Protein AF-A0A431TN34-F1 (afdb_monomer)

Organism: NCBI:txid1679495

Secondary structure (DSSP, 8-state):
-HHHHHHHHHHHHIIIIIHHHHHHHHHHHHTTSTTSTT---TTHHHHHHHHHHHHHHHHHHHHHHHHHHHHHHHHHTTS-HHHHHHHHHHHHHHHHHHHHTTSTT-SSHHHHHHHTGGGHHHHHHHHHHHHHHHHHHHHHHHHHHHH-

Foldseek 3Di:
DVLVVLLVVLVVLCVVQVVVLVVQLVVLLVLCDPPPVNHDPPCNPVSVVLNVLLVLLNQLLVQLSVLCNVPNLVSSVVRDPSSVVSVVSLVVLLVVLVVPPVDPVPPRSNSNSVSSVSSVVSVVSSVVSNVVVVVVVVVVVVVVVVVD

Mean predicted aligned error: 7.37 Å

Structure (mmCIF, N/CA/C/O backbone):
data_AF-A0A431TN34-F1
#
_entry.id   AF-A0A431TN34-F1
#
loop_
_atom_site.group_PDB
_atom_site.id
_atom_site.type_symbol
_atom_site.label_atom_id
_atom_site.label_alt_id
_atom_site.label_comp_id
_atom_site.label_asym_id
_atom_site.label_entity_id
_atom_site.label_seq_id
_atom_site.pdbx_PDB_ins_code
_atom_site.Cartn_x
_atom_site.Cartn_y
_atom_site.Cartn_z
_atom_site.occupancy
_atom_site.B_iso_or_equiv
_atom_site.auth_seq_id
_atom_site.auth_comp_id
_atom_site.auth_asym_id
_atom_site.auth_atom_id
_atom_site.pdbx_PDB_model_num
ATOM 1 N N . MET A 1 1 ? -19.681 -7.150 12.879 1.00 61.72 1 MET A N 1
ATOM 2 C CA . MET A 1 1 ? -19.861 -7.437 11.438 1.00 61.72 1 MET A CA 1
ATOM 3 C C . MET A 1 1 ? -19.050 -6.495 10.549 1.00 61.72 1 MET A C 1
ATOM 5 O O . MET A 1 1 ? -18.215 -6.995 9.811 1.00 61.72 1 MET A O 1
ATOM 9 N N . LEU A 1 2 ? -19.186 -5.167 10.693 1.00 73.62 2 LEU A N 1
ATOM 10 C CA . LEU A 1 2 ? -18.501 -4.161 9.855 1.00 73.62 2 LEU A CA 1
ATOM 11 C C . LEU A 1 2 ? -16.972 -4.344 9.736 1.00 73.62 2 LEU A C 1
ATOM 13 O O . LEU A 1 2 ? -16.429 -4.330 8.641 1.00 73.62 2 LEU A O 1
ATOM 17 N N . LYS A 1 3 ? -16.279 -4.607 10.857 1.00 74.75 3 LYS A N 1
ATOM 18 C CA . LYS A 1 3 ? -14.818 -4.822 10.862 1.00 74.75 3 LYS A CA 1
ATOM 19 C C . LYS A 1 3 ? -14.380 -6.007 9.993 1.00 74.75 3 LYS A C 1
ATOM 21 O O . LYS A 1 3 ? -13.403 -5.889 9.271 1.00 74.75 3 LYS A O 1
ATOM 26 N N . LYS A 1 4 ? -15.114 -7.128 10.044 1.00 82.12 4 LYS A N 1
ATOM 27 C CA . LYS A 1 4 ? -14.805 -8.321 9.237 1.00 82.12 4 LYS A CA 1
ATOM 28 C C . LYS A 1 4 ? -15.040 -8.057 7.749 1.00 82.12 4 LYS A C 1
ATOM 30 O O . LYS A 1 4 ? -14.223 -8.468 6.939 1.00 82.12 4 LYS A O 1
ATOM 35 N N . LEU A 1 5 ? -16.116 -7.345 7.407 1.00 86.75 5 LEU A N 1
ATOM 36 C CA . LEU A 1 5 ? -16.423 -6.982 6.022 1.00 86.75 5 LEU A CA 1
ATOM 37 C C . LEU A 1 5 ? -15.335 -6.083 5.416 1.00 86.75 5 LEU A C 1
ATOM 39 O O . LEU A 1 5 ? -14.855 -6.387 4.331 1.00 86.75 5 LEU A O 1
ATOM 43 N N . ASN A 1 6 ? -14.889 -5.047 6.136 1.00 87.31 6 ASN A N 1
ATOM 44 C CA . ASN A 1 6 ? -13.821 -4.159 5.659 1.00 87.31 6 ASN A CA 1
ATOM 45 C C . ASN A 1 6 ? -12.516 -4.925 5.418 1.00 87.31 6 ASN A C 1
ATOM 47 O O . ASN A 1 6 ? -11.862 -4.723 4.40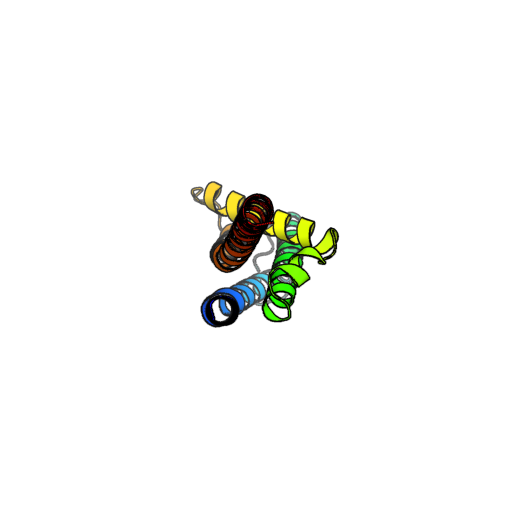4 1.00 87.31 6 ASN A O 1
ATOM 51 N N . THR A 1 7 ? -12.156 -5.854 6.309 1.00 87.94 7 THR A N 1
ATOM 52 C CA . THR A 1 7 ? -10.974 -6.701 6.104 1.00 87.94 7 THR A CA 1
ATOM 53 C C . THR A 1 7 ? -11.121 -7.613 4.885 1.00 87.94 7 THR A C 1
ATOM 55 O O . THR A 1 7 ? -10.167 -7.748 4.130 1.00 87.94 7 THR A O 1
ATOM 58 N N . ILE A 1 8 ? -12.294 -8.213 4.656 1.00 89.88 8 ILE A N 1
ATOM 59 C CA . ILE A 1 8 ? -12.534 -9.072 3.482 1.00 89.88 8 ILE A CA 1
ATOM 60 C C . ILE A 1 8 ? -12.440 -8.264 2.183 1.00 89.88 8 ILE A C 1
ATOM 62 O O . ILE A 1 8 ? -11.747 -8.683 1.261 1.00 89.88 8 ILE A O 1
ATOM 66 N N . LEU A 1 9 ? -13.096 -7.102 2.124 1.00 91.44 9 LEU A N 1
ATOM 67 C CA . LEU A 1 9 ? -13.041 -6.205 0.967 1.00 91.44 9 LEU A CA 1
ATOM 68 C C . LEU A 1 9 ? -11.607 -5.746 0.695 1.00 91.44 9 LEU A C 1
ATOM 70 O O . LEU A 1 9 ? -11.144 -5.808 -0.437 1.00 91.44 9 LEU A O 1
ATOM 74 N N . PHE A 1 10 ? -10.877 -5.382 1.745 1.00 92.00 10 PHE A N 1
ATOM 75 C CA . PHE A 1 10 ? -9.475 -5.010 1.635 1.00 92.00 10 PHE A CA 1
ATOM 76 C C . PHE A 1 10 ? -8.593 -6.160 1.124 1.00 92.00 10 PHE A C 1
ATOM 78 O O . PHE A 1 10 ? -7.737 -5.956 0.269 1.00 92.00 10 PHE A O 1
ATOM 85 N N . ILE A 1 11 ? -8.801 -7.391 1.603 1.00 92.00 11 ILE A N 1
ATOM 86 C CA . ILE A 1 11 ? -8.074 -8.562 1.090 1.00 92.00 11 ILE A CA 1
ATOM 87 C C . ILE A 1 11 ? -8.398 -8.787 -0.390 1.00 92.00 11 ILE A C 1
ATOM 89 O O . ILE A 1 11 ? -7.491 -9.076 -1.167 1.00 92.00 11 ILE A O 1
ATOM 93 N N . ALA A 1 12 ? -9.656 -8.615 -0.803 1.00 91.50 12 ALA A N 1
ATOM 94 C CA . ALA A 1 12 ? -10.027 -8.696 -2.211 1.00 91.50 12 ALA A CA 1
ATOM 95 C C . ALA A 1 12 ? -9.299 -7.624 -3.043 1.00 91.50 12 ALA A C 1
ATOM 97 O O . ALA A 1 12 ? -8.712 -7.952 -4.071 1.00 91.50 12 ALA A O 1
ATOM 98 N N . GLU A 1 13 ? -9.243 -6.374 -2.576 1.00 91.31 13 GLU A N 1
ATOM 99 C CA . GLU A 1 13 ? -8.460 -5.311 -3.222 1.00 91.31 13 GLU A CA 1
ATOM 100 C C . GLU A 1 13 ? -6.972 -5.680 -3.328 1.00 91.31 13 GLU A C 1
ATOM 102 O O . GLU A 1 13 ? -6.353 -5.475 -4.371 1.00 91.31 13 GLU A O 1
ATOM 107 N N . LEU A 1 14 ? -6.382 -6.286 -2.294 1.00 90.81 14 LEU A N 1
ATOM 108 C CA . LEU A 1 14 ? -4.998 -6.759 -2.360 1.00 90.81 14 LEU A CA 1
ATOM 109 C C . LEU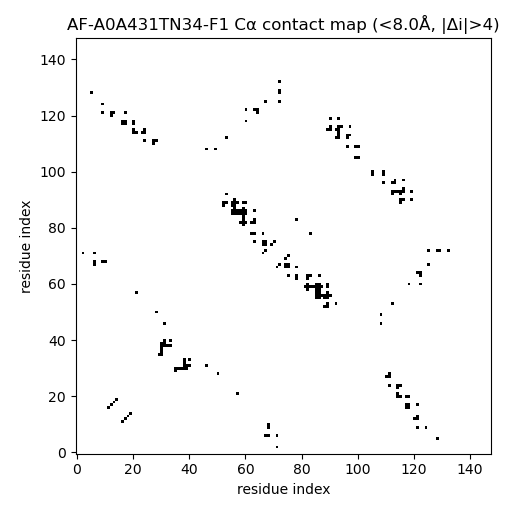 A 1 14 ? -4.802 -7.874 -3.390 1.00 90.81 14 LEU A C 1
ATOM 111 O O . LEU A 1 14 ? -3.808 -7.852 -4.109 1.00 90.81 14 LEU A O 1
ATOM 115 N N . VAL A 1 15 ? -5.717 -8.838 -3.473 1.00 91.38 15 VAL A N 1
ATOM 116 C CA . VAL A 1 15 ? -5.592 -9.987 -4.384 1.00 91.38 15 VAL A CA 1
ATOM 117 C C . VAL A 1 15 ? -5.826 -9.581 -5.837 1.00 91.38 15 VAL A C 1
ATOM 119 O O . VAL A 1 15 ? -5.076 -10.005 -6.711 1.00 91.38 15 VAL A O 1
ATOM 122 N N . PHE A 1 16 ? -6.838 -8.757 -6.106 1.00 89.88 16 PHE A N 1
ATOM 123 C CA . PHE A 1 16 ? -7.218 -8.387 -7.471 1.00 89.88 16 PHE A CA 1
ATOM 124 C C . PHE A 1 16 ? -6.471 -7.165 -8.006 1.00 89.88 16 PHE A C 1
ATOM 126 O O . PHE A 1 16 ? -6.357 -7.013 -9.219 1.00 89.88 16 PHE A O 1
ATOM 133 N N . ILE A 1 17 ? -5.961 -6.299 -7.127 1.00 86.94 17 ILE A N 1
ATOM 134 C CA . ILE A 1 17 ? -5.291 -5.054 -7.520 1.00 86.94 17 ILE A CA 1
ATOM 135 C C . ILE A 1 17 ? -3.856 -5.051 -6.999 1.00 86.94 17 ILE A C 1
ATOM 137 O O . ILE A 1 17 ? -2.920 -5.003 -7.791 1.00 86.94 17 ILE A O 1
ATOM 141 N N . GLY A 1 18 ? -3.663 -5.155 -5.683 1.00 84.50 18 GLY A N 1
ATOM 142 C CA . GLY A 1 18 ? -2.351 -4.992 -5.045 1.00 84.50 18 GLY A CA 1
ATOM 143 C C . GLY A 1 18 ? -1.262 -5.932 -5.576 1.00 84.50 18 GLY A C 1
ATOM 144 O O . GLY A 1 18 ? -0.193 -5.487 -6.002 1.00 84.50 18 GLY A O 1
ATOM 145 N N . ALA A 1 19 ? -1.529 -7.236 -5.564 1.00 86.25 19 ALA A N 1
ATOM 146 C CA . ALA A 1 19 ? -0.577 -8.269 -5.950 1.00 86.25 19 ALA A CA 1
ATOM 147 C C . ALA A 1 19 ? -0.279 -8.286 -7.463 1.00 86.25 19 ALA A C 1
ATOM 149 O O . ALA A 1 19 ? 0.905 -8.234 -7.801 1.00 86.25 19 ALA A O 1
ATOM 150 N N . PRO A 1 20 ? -1.271 -8.278 -8.381 1.00 84.38 20 PRO A N 1
ATOM 151 C CA . PRO A 1 20 ? -1.004 -8.247 -9.821 1.00 84.38 20 PRO A CA 1
ATOM 152 C C . PRO A 1 20 ? -0.184 -7.029 -10.242 1.00 84.38 20 PRO A C 1
ATOM 154 O O . PRO A 1 20 ? 0.745 -7.138 -11.036 1.00 84.38 20 PRO A O 1
ATOM 157 N N 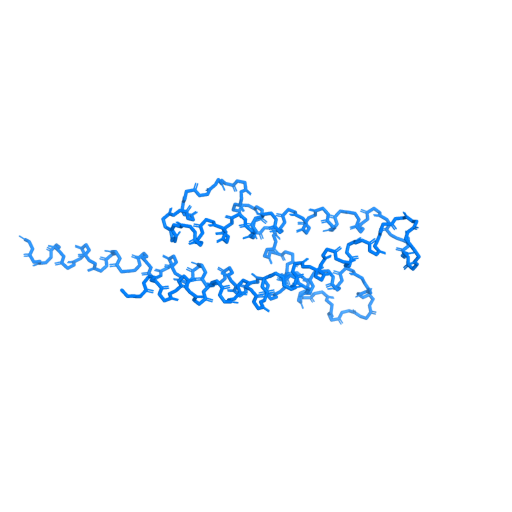. ILE A 1 21 ? -0.486 -5.874 -9.655 1.00 83.38 21 ILE A N 1
ATOM 158 C CA . ILE A 1 21 ? 0.208 -4.625 -9.944 1.00 83.38 21 ILE A CA 1
ATOM 159 C C . ILE A 1 21 ? 1.629 -4.624 -9.383 1.00 83.38 21 ILE A C 1
ATOM 161 O O . ILE A 1 21 ? 2.559 -4.223 -10.079 1.00 83.38 21 ILE A O 1
ATOM 165 N N . THR A 1 22 ? 1.825 -5.133 -8.163 1.00 84.31 22 THR A N 1
ATOM 166 C CA . THR A 1 22 ? 3.173 -5.315 -7.605 1.00 84.31 22 THR A CA 1
ATOM 167 C C . THR A 1 22 ? 3.997 -6.261 -8.482 1.00 84.31 22 THR A C 1
ATOM 169 O O . THR A 1 22 ? 5.154 -5.971 -8.767 1.00 84.31 22 THR A O 1
ATOM 172 N N . LEU A 1 23 ? 3.411 -7.368 -8.951 1.00 83.25 23 LEU A N 1
ATOM 173 C CA . LEU A 1 23 ? 4.079 -8.317 -9.848 1.00 83.25 23 LEU A CA 1
ATOM 174 C C . LEU A 1 23 ? 4.451 -7.673 -11.185 1.00 83.25 23 LEU A C 1
ATOM 176 O O . LEU A 1 23 ? 5.579 -7.837 -11.645 1.00 83.25 23 LEU A O 1
ATOM 180 N N . LEU A 1 24 ? 3.539 -6.902 -11.779 1.00 78.75 24 LEU A N 1
ATOM 181 C CA . LEU A 1 24 ? 3.798 -6.168 -13.014 1.00 78.75 24 LEU A CA 1
ATOM 182 C C . LEU A 1 24 ? 4.925 -5.138 -12.832 1.00 78.75 24 LEU A C 1
ATOM 184 O O . LEU A 1 24 ? 5.807 -5.041 -13.683 1.00 78.75 24 LEU A O 1
ATOM 188 N N . ALA A 1 25 ? 4.937 -4.418 -11.707 1.00 76.56 25 ALA A N 1
ATOM 189 C CA . ALA A 1 25 ? 5.993 -3.467 -11.371 1.00 76.56 25 ALA A CA 1
ATOM 190 C C . ALA A 1 25 ? 7.358 -4.159 -11.208 1.00 76.56 25 ALA A C 1
ATOM 192 O O . ALA A 1 25 ? 8.358 -3.682 -11.743 1.00 76.56 25 ALA A O 1
ATOM 193 N N . MET A 1 26 ? 7.398 -5.309 -10.526 1.00 77.38 26 MET A N 1
ATOM 194 C CA . MET A 1 26 ? 8.612 -6.120 -10.379 1.00 77.38 26 MET A CA 1
ATOM 195 C C . MET A 1 26 ? 9.114 -6.640 -11.727 1.00 77.38 26 MET A C 1
ATOM 197 O O . MET A 1 26 ? 10.309 -6.577 -12.004 1.00 77.38 26 MET A O 1
ATOM 201 N N . PHE A 1 27 ? 8.211 -7.113 -12.588 1.00 76.12 27 PHE A N 1
ATOM 202 C CA . PHE A 1 27 ? 8.558 -7.559 -13.935 1.00 76.12 27 PHE A CA 1
ATOM 203 C C . PHE A 1 27 ? 9.151 -6.415 -14.768 1.00 76.12 27 PHE A C 1
ATOM 205 O O . PHE A 1 27 ? 10.218 -6.568 -15.360 1.00 76.12 27 PHE A O 1
ATOM 212 N N . GLY A 1 28 ? 8.519 -5.237 -14.741 1.00 70.31 28 GLY A N 1
ATOM 213 C CA . GLY A 1 28 ? 9.048 -4.033 -15.383 1.00 70.31 28 GLY A CA 1
ATOM 214 C C . GLY A 1 28 ? 10.428 -3.637 -14.852 1.00 70.31 28 GLY A C 1
ATOM 215 O O . GLY A 1 28 ? 11.303 -3.284 -15.637 1.00 70.31 28 GLY A O 1
ATOM 216 N N . ALA A 1 29 ? 10.661 -3.761 -13.543 1.00 71.62 29 ALA A N 1
ATOM 217 C CA . ALA A 1 29 ? 11.963 -3.497 -12.936 1.00 71.62 29 ALA A CA 1
ATOM 218 C C . ALA A 1 29 ? 13.051 -4.466 -13.440 1.00 71.62 29 ALA A C 1
ATOM 220 O O . ALA A 1 29 ? 14.153 -4.024 -13.766 1.00 71.62 29 ALA A O 1
ATOM 221 N N . VAL A 1 30 ? 12.749 -5.762 -13.586 1.00 72.81 30 VAL A N 1
ATOM 222 C CA . VAL A 1 30 ? 13.694 -6.758 -14.134 1.00 72.81 30 VAL A CA 1
ATOM 223 C C . VAL A 1 30 ? 14.124 -6.405 -15.559 1.00 72.81 30 VAL A C 1
ATOM 225 O O . VAL A 1 30 ? 15.305 -6.509 -15.881 1.00 72.81 30 VAL A O 1
ATOM 228 N N . LEU A 1 31 ? 13.212 -5.899 -16.392 1.00 68.19 31 LEU A N 1
ATOM 229 C CA . LEU A 1 31 ? 13.520 -5.471 -17.764 1.00 68.19 31 LEU A CA 1
ATOM 230 C C . LEU A 1 31 ? 14.432 -4.233 -17.842 1.00 68.19 31 LEU A C 1
ATOM 232 O O . LEU A 1 31 ? 14.892 -3.873 -18.923 1.00 68.19 31 LEU A O 1
ATOM 236 N N . THR A 1 32 ? 14.718 -3.578 -16.714 1.00 67.00 32 THR A N 1
ATOM 237 C CA . THR A 1 32 ? 15.674 -2.460 -16.645 1.00 67.00 32 THR A CA 1
ATOM 238 C C . THR A 1 32 ? 17.073 -2.876 -16.184 1.00 67.00 32 THR A C 1
ATOM 240 O O . THR A 1 32 ? 17.981 -2.044 -16.166 1.00 67.00 32 THR A O 1
ATOM 243 N N . VAL A 1 33 ? 17.274 -4.153 -15.831 1.00 68.44 33 VAL A N 1
ATOM 244 C CA . VAL A 1 33 ? 18.562 -4.677 -15.360 1.00 68.44 33 VAL A CA 1
ATOM 245 C C . VAL A 1 33 ? 19.523 -4.887 -16.543 1.00 68.44 33 VAL A C 1
ATOM 247 O O . VAL A 1 33 ? 19.147 -5.531 -17.526 1.00 68.44 33 VAL A O 1
ATOM 250 N N . PRO A 1 34 ? 20.775 -4.388 -16.468 1.00 63.53 34 PRO A N 1
ATOM 251 C CA . PRO A 1 34 ? 21.777 -4.617 -17.507 1.00 63.53 34 PRO A CA 1
ATOM 252 C C . PRO A 1 34 ? 22.002 -6.113 -17.766 1.00 63.53 34 PRO A C 1
ATOM 254 O O . PRO A 1 34 ? 22.193 -6.881 -16.826 1.00 63.53 34 PRO A O 1
ATOM 257 N N . GLY A 1 35 ? 22.004 -6.523 -19.038 1.00 66.81 35 GLY A N 1
ATOM 258 C CA . GLY A 1 35 ? 22.211 -7.920 -19.447 1.00 66.81 35 GLY A CA 1
ATOM 259 C C . GLY A 1 35 ? 20.930 -8.733 -19.670 1.00 66.81 35 GLY A C 1
ATOM 260 O O . GLY A 1 35 ? 21.013 -9.856 -20.161 1.00 66.81 35 GLY A O 1
ATOM 261 N N . VAL A 1 36 ? 19.748 -8.177 -19.381 1.00 65.12 36 VAL A N 1
ATOM 262 C CA . VAL A 1 36 ? 18.466 -8.780 -19.783 1.00 65.12 36 VAL A CA 1
ATOM 263 C C . VAL A 1 36 ? 18.188 -8.451 -21.261 1.00 65.12 36 VAL A C 1
ATOM 265 O O . VAL A 1 36 ? 18.307 -7.286 -21.650 1.00 65.12 36 VAL A O 1
ATOM 268 N N . PRO A 1 37 ? 17.821 -9.429 -22.114 1.00 55.91 37 PRO A N 1
ATOM 269 C CA . PRO A 1 37 ? 17.453 -9.159 -23.504 1.00 55.91 37 PRO A CA 1
ATOM 270 C C . PRO A 1 37 ? 16.309 -8.135 -23.583 1.00 55.91 37 PRO A C 1
ATOM 272 O O . PRO A 1 37 ? 15.254 -8.341 -22.989 1.00 55.91 37 PRO A O 1
ATOM 275 N N . GLY A 1 38 ? 16.523 -7.024 -24.297 1.00 61.19 38 GLY A N 1
ATOM 276 C CA . GLY A 1 38 ? 15.568 -5.907 -24.372 1.00 61.19 38 GLY A CA 1
ATOM 277 C C . GLY A 1 38 ? 15.754 -4.812 -23.310 1.00 61.19 38 GLY A C 1
ATOM 278 O O . GLY A 1 38 ? 14.949 -3.882 -23.260 1.00 61.19 38 GLY A O 1
ATOM 279 N N . ALA A 1 39 ? 16.803 -4.882 -22.482 1.00 58.59 39 ALA A N 1
ATOM 280 C CA . ALA A 1 39 ? 17.112 -3.842 -21.505 1.00 58.59 39 ALA A CA 1
ATOM 281 C C . ALA A 1 39 ? 17.528 -2.527 -22.179 1.00 58.59 39 ALA A C 1
ATOM 283 O O . ALA A 1 39 ? 18.448 -2.479 -22.992 1.00 58.59 39 ALA A O 1
ATOM 284 N N . ASN A 1 40 ? 16.859 -1.440 -21.797 1.00 58.19 40 ASN A N 1
ATOM 285 C CA . ASN A 1 40 ? 17.069 -0.116 -22.372 1.00 58.19 40 ASN A CA 1
ATOM 286 C C . ASN A 1 40 ? 17.991 0.711 -21.448 1.00 58.19 40 ASN A C 1
ATOM 288 O O . ASN A 1 40 ? 17.543 1.225 -20.413 1.00 58.19 40 ASN A O 1
ATOM 292 N N . THR A 1 41 ? 19.285 0.796 -21.773 1.00 57.94 41 THR A N 1
ATOM 293 C CA . THR A 1 41 ? 20.360 1.245 -20.859 1.00 57.94 41 THR A CA 1
ATOM 294 C C . THR A 1 41 ? 20.586 2.758 -20.780 1.00 57.94 41 THR A C 1
ATOM 296 O O . THR A 1 41 ? 21.326 3.208 -19.907 1.00 57.94 41 THR A O 1
ATOM 299 N N . ASP A 1 42 ? 19.918 3.562 -21.607 1.00 56.56 42 ASP A N 1
ATOM 300 C CA . ASP A 1 42 ? 20.343 4.950 -21.877 1.00 56.56 42 ASP A CA 1
ATOM 301 C C . ASP A 1 42 ? 20.187 5.978 -20.740 1.00 56.56 42 ASP A C 1
ATOM 303 O O . ASP A 1 42 ? 20.588 7.124 -20.894 1.00 56.56 42 ASP A O 1
ATOM 307 N N . TYR A 1 43 ? 19.703 5.600 -19.552 1.00 55.97 43 TYR A N 1
ATOM 308 C CA . TYR A 1 43 ? 19.605 6.510 -18.394 1.00 55.97 43 TYR A CA 1
ATOM 309 C C . TYR A 1 43 ? 19.769 5.767 -17.059 1.00 55.97 43 TYR A C 1
ATOM 311 O O . TYR A 1 43 ? 18.954 5.924 -16.144 1.00 55.97 43 TYR A O 1
ATOM 319 N N . LEU A 1 44 ? 20.793 4.909 -16.959 1.00 60.66 44 LEU A N 1
ATOM 320 C CA . LEU A 1 44 ? 20.974 3.955 -15.853 1.00 60.66 44 LEU A CA 1
ATOM 321 C C . LEU A 1 44 ? 20.823 4.583 -14.451 1.00 60.66 44 LEU A C 1
ATOM 323 O O . LEU A 1 44 ? 20.115 4.028 -13.615 1.00 60.66 44 LEU A O 1
ATOM 327 N N . SER A 1 45 ? 21.417 5.757 -14.204 1.00 65.44 45 SER A N 1
ATOM 328 C CA . SER A 1 45 ? 21.446 6.388 -12.872 1.00 65.44 45 SER A CA 1
ATOM 329 C C . SER A 1 45 ? 20.081 6.907 -12.404 1.00 65.44 45 SER A C 1
ATOM 331 O O . SER A 1 45 ? 19.674 6.660 -11.269 1.00 65.44 45 SER A O 1
ATOM 333 N N . ILE A 1 46 ? 19.332 7.583 -13.279 1.00 68.50 46 ILE A N 1
ATOM 334 C CA . ILE A 1 46 ? 17.999 8.108 -12.948 1.00 68.50 46 ILE A CA 1
ATOM 335 C C . ILE A 1 46 ? 17.007 6.944 -12.806 1.00 68.50 46 ILE A C 1
ATOM 337 O O . ILE A 1 46 ? 16.183 6.946 -11.890 1.00 68.50 46 ILE A O 1
ATOM 341 N N . LYS A 1 47 ? 17.118 5.910 -13.658 1.00 67.75 47 LYS 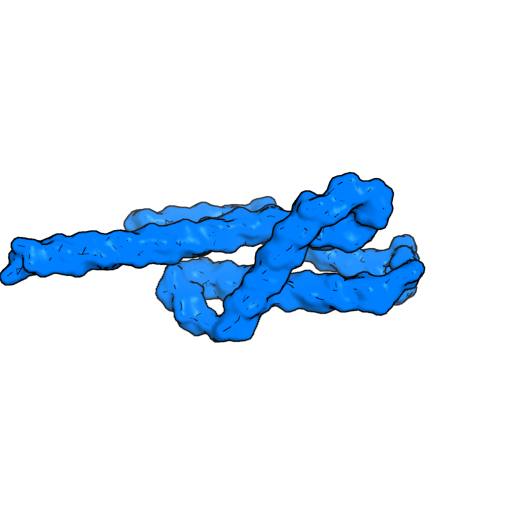A N 1
ATOM 342 C CA . LYS A 1 47 ? 16.251 4.716 -13.614 1.00 67.75 47 LYS A CA 1
ATOM 343 C C . LYS A 1 47 ? 16.437 3.945 -12.313 1.00 67.75 47 LYS A C 1
ATOM 345 O O . LYS A 1 47 ? 15.453 3.593 -11.668 1.00 67.75 47 LYS A O 1
ATOM 350 N N . GLN A 1 48 ? 17.685 3.764 -11.889 1.00 72.00 48 GLN A N 1
ATOM 351 C CA . GLN A 1 48 ? 18.015 3.139 -10.610 1.00 72.00 48 GLN A CA 1
ATOM 352 C C . GLN A 1 48 ? 17.450 3.925 -9.423 1.00 72.00 48 GLN A C 1
ATOM 354 O O . GLN A 1 48 ? 16.853 3.324 -8.532 1.00 72.00 48 GLN A O 1
ATOM 359 N N . LEU A 1 49 ? 17.566 5.257 -9.418 1.00 73.75 49 LEU A N 1
ATOM 360 C CA . LEU A 1 49 ? 17.023 6.084 -8.337 1.00 73.75 49 LEU A CA 1
ATOM 361 C C . LEU A 1 49 ? 15.490 5.993 -8.246 1.00 73.75 49 LEU A C 1
ATOM 363 O O . LEU A 1 49 ? 14.940 5.855 -7.149 1.00 73.75 49 LEU A O 1
ATOM 367 N N . ALA A 1 50 ? 14.792 6.019 -9.383 1.00 73.12 50 ALA A N 1
ATOM 368 C CA . ALA A 1 50 ? 13.339 5.861 -9.404 1.00 73.12 50 ALA A CA 1
ATOM 369 C C . ALA A 1 50 ? 12.911 4.460 -8.955 1.00 73.12 50 ALA A C 1
ATOM 371 O O . ALA A 1 50 ? 11.964 4.323 -8.184 1.00 73.12 50 ALA A O 1
ATOM 372 N N . MET A 1 51 ? 13.638 3.427 -9.378 1.00 75.06 51 MET A N 1
ATOM 373 C CA . MET A 1 51 ? 13.396 2.046 -8.976 1.00 75.06 51 MET A CA 1
ATOM 374 C C . MET A 1 51 ? 13.601 1.858 -7.467 1.00 75.06 51 MET A C 1
ATOM 376 O O . MET A 1 51 ? 12.727 1.305 -6.803 1.00 75.06 51 MET A O 1
ATOM 380 N N . LEU A 1 52 ? 14.680 2.398 -6.890 1.00 79.38 52 LEU A N 1
ATOM 381 C CA . LEU A 1 52 ? 14.899 2.404 -5.437 1.00 79.38 52 LEU A CA 1
ATOM 382 C C . LEU A 1 52 ? 13.757 3.105 -4.694 1.00 79.38 52 LEU A C 1
ATOM 384 O O . LEU A 1 52 ? 13.224 2.569 -3.722 1.00 79.38 52 LEU A O 1
ATOM 388 N N . THR A 1 53 ? 13.336 4.272 -5.178 1.00 79.62 53 THR A N 1
ATOM 389 C CA . THR A 1 53 ? 12.217 5.017 -4.582 1.00 79.62 53 THR A CA 1
ATOM 390 C C . THR A 1 53 ? 10.906 4.228 -4.671 1.00 79.62 53 THR A C 1
ATOM 392 O O . THR A 1 53 ? 10.134 4.199 -3.712 1.00 79.62 53 THR A O 1
ATOM 395 N N . ALA A 1 54 ? 10.671 3.520 -5.779 1.00 78.25 54 ALA A N 1
ATOM 396 C CA . ALA A 1 54 ? 9.513 2.649 -5.953 1.00 78.25 54 ALA A CA 1
ATOM 397 C C . ALA A 1 54 ? 9.539 1.451 -4.989 1.00 78.25 54 ALA A C 1
ATOM 399 O O . ALA A 1 54 ? 8.510 1.133 -4.394 1.00 78.25 54 ALA A O 1
ATOM 400 N N . PHE A 1 55 ? 10.702 0.831 -4.756 1.00 83.88 55 PHE A N 1
ATOM 401 C CA . PHE A 1 55 ? 10.853 -0.233 -3.757 1.00 83.88 55 PHE A CA 1
ATOM 402 C C . PHE A 1 55 ? 10.578 0.256 -2.336 1.00 83.88 55 PHE A C 1
ATOM 404 O O . PHE A 1 55 ? 9.900 -0.436 -1.575 1.00 83.88 55 PHE A O 1
ATOM 411 N N . VAL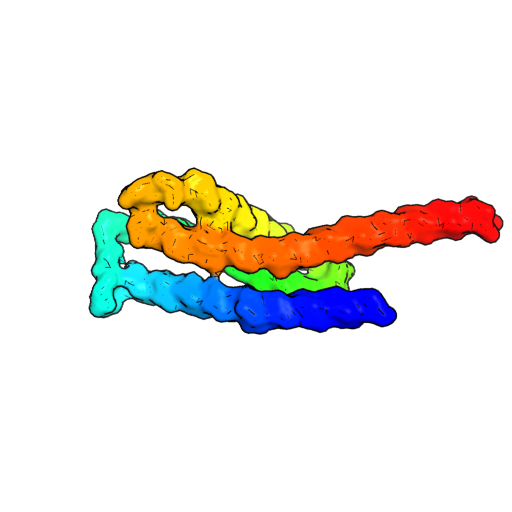 A 1 56 ? 11.047 1.457 -1.985 1.00 88.44 56 VAL A N 1
ATOM 412 C CA . VAL A 1 56 ? 10.704 2.095 -0.708 1.00 88.44 56 VAL A CA 1
ATOM 413 C C . VAL A 1 56 ? 9.187 2.287 -0.615 1.00 88.44 56 VAL A C 1
ATOM 415 O O . VAL A 1 56 ? 8.579 1.881 0.373 1.00 88.44 56 VAL A O 1
ATOM 418 N N . GLY A 1 57 ? 8.553 2.806 -1.668 1.00 86.56 57 GLY A N 1
ATOM 419 C CA . GLY A 1 57 ? 7.096 2.932 -1.756 1.00 86.56 57 GLY A CA 1
ATOM 420 C C . GLY A 1 57 ? 6.353 1.609 -1.536 1.00 86.56 57 GLY A C 1
ATOM 421 O O . GLY A 1 57 ? 5.447 1.535 -0.704 1.00 86.56 57 GLY A O 1
ATOM 422 N N . LEU A 1 58 ? 6.775 0.549 -2.231 1.00 88.12 58 LEU A N 1
ATOM 423 C CA . LEU A 1 58 ? 6.211 -0.799 -2.123 1.00 88.12 58 LEU A CA 1
ATOM 424 C C . LEU A 1 58 ? 6.387 -1.392 -0.724 1.00 88.12 58 LEU A C 1
ATOM 426 O O . LEU A 1 58 ? 5.452 -1.990 -0.193 1.00 88.12 58 LEU A O 1
ATOM 430 N N . TYR A 1 59 ? 7.551 -1.198 -0.103 1.00 90.38 59 TYR A N 1
ATOM 431 C CA . TYR A 1 59 ? 7.797 -1.626 1.272 1.00 90.38 59 TYR A CA 1
ATOM 432 C C . TYR A 1 59 ? 6.807 -0.971 2.243 1.00 90.38 59 TYR A C 1
ATOM 434 O O . TYR A 1 59 ? 6.189 -1.650 3.066 1.00 90.38 59 TYR A O 1
ATOM 442 N N . GLY A 1 60 ? 6.598 0.341 2.108 1.00 91.44 60 GLY A N 1
ATOM 443 C CA . GLY A 1 60 ? 5.607 1.066 2.898 1.00 91.44 60 GLY A CA 1
ATOM 444 C C . GLY A 1 60 ? 4.180 0.570 2.661 1.00 91.44 60 GLY A C 1
ATOM 445 O O . GLY A 1 60 ? 3.453 0.293 3.618 1.00 91.44 60 GLY A O 1
ATOM 446 N N . PHE A 1 61 ? 3.793 0.401 1.394 1.00 92.75 61 PHE A N 1
ATOM 447 C CA . PHE A 1 61 ? 2.485 -0.123 0.996 1.00 92.75 61 PHE A CA 1
ATOM 448 C C . PHE A 1 61 ? 2.197 -1.498 1.615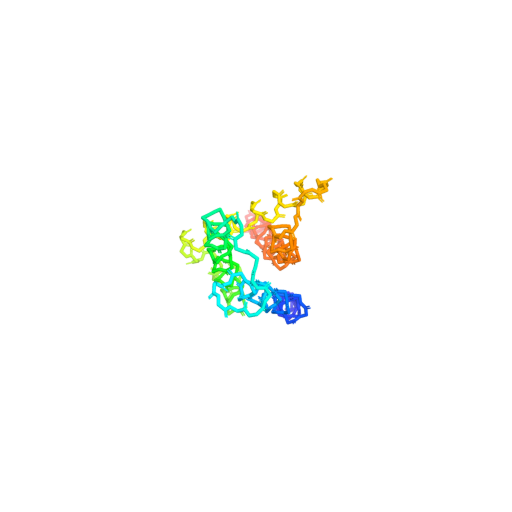 1.00 92.75 61 PHE A C 1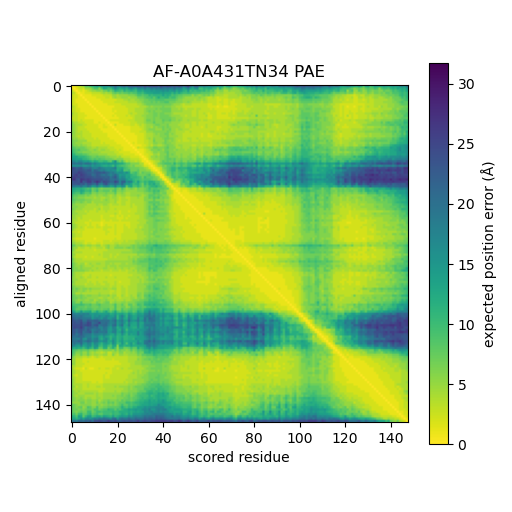
ATOM 450 O O . PHE A 1 61 ? 1.177 -1.673 2.290 1.00 92.75 61 PHE A O 1
ATOM 457 N N . TRP A 1 62 ? 3.096 -2.467 1.433 1.00 93.62 62 TRP A N 1
ATOM 458 C CA . TRP A 1 62 ? 2.907 -3.826 1.941 1.00 93.62 62 TRP A CA 1
ATOM 459 C C . TRP A 1 62 ? 2.970 -3.877 3.467 1.00 93.62 62 TRP A C 1
ATOM 461 O O . TRP A 1 62 ? 2.160 -4.570 4.082 1.00 93.62 62 TRP A O 1
ATOM 471 N N . GLY A 1 63 ? 3.844 -3.088 4.100 1.00 92.94 63 GLY A N 1
ATOM 472 C CA . GLY A 1 63 ? 3.903 -2.976 5.558 1.00 92.94 63 GLY A CA 1
ATOM 473 C C . GLY A 1 63 ? 2.583 -2.488 6.167 1.00 92.94 63 GLY A C 1
ATOM 474 O O . GLY A 1 63 ? 2.089 -3.070 7.136 1.00 92.94 63 GLY A O 1
ATOM 475 N N . MET A 1 64 ? 1.968 -1.462 5.571 1.00 92.94 64 MET A N 1
ATOM 476 C CA . MET A 1 64 ? 0.651 -0.962 5.990 1.00 92.94 64 MET A CA 1
ATOM 477 C C . ME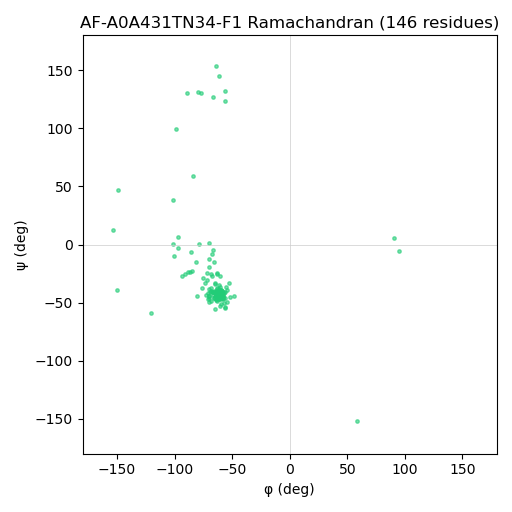T A 1 64 ? -0.460 -1.979 5.709 1.00 92.94 64 MET A C 1
ATOM 479 O O . MET A 1 64 ? -1.327 -2.199 6.557 1.00 92.94 64 MET A O 1
ATOM 483 N N . SER A 1 65 ? -0.403 -2.638 4.552 1.00 93.88 65 SER A N 1
ATOM 484 C CA . SER A 1 65 ? -1.407 -3.609 4.118 1.00 93.88 65 SER A CA 1
ATOM 485 C C . SER A 1 65 ? -1.442 -4.855 4.999 1.00 93.88 65 SER A C 1
ATOM 487 O O . SER A 1 65 ? -2.507 -5.261 5.462 1.00 93.88 65 SER A O 1
ATOM 489 N N . ILE A 1 66 ? -0.278 -5.421 5.320 1.00 93.62 66 ILE A N 1
ATOM 490 C CA . ILE A 1 66 ? -0.157 -6.572 6.223 1.00 93.62 66 ILE A CA 1
ATOM 491 C C . ILE A 1 66 ? -0.610 -6.192 7.637 1.00 93.62 66 ILE A C 1
ATOM 493 O O . ILE A 1 66 ? -1.333 -6.952 8.287 1.00 93.62 66 ILE A O 1
ATOM 497 N N . ALA A 1 67 ? -0.230 -5.003 8.121 1.00 93.12 67 ALA A N 1
ATOM 498 C CA . ALA A 1 67 ? -0.677 -4.522 9.425 1.00 93.12 67 ALA A CA 1
ATOM 499 C C . ALA A 1 67 ? -2.210 -4.433 9.494 1.00 93.12 67 ALA A C 1
ATOM 501 O O . ALA A 1 67 ? -2.807 -4.902 10.468 1.00 93.12 67 ALA A O 1
ATOM 502 N N . PHE A 1 68 ? -2.847 -3.896 8.450 1.00 93.31 68 PHE A N 1
ATOM 503 C CA . PHE A 1 68 ? -4.301 -3.808 8.371 1.00 93.31 68 PHE A CA 1
ATOM 504 C C . PHE A 1 68 ? -4.968 -5.185 8.263 1.00 93.31 68 PHE A C 1
ATOM 506 O O . PHE A 1 68 ? -5.926 -5.449 8.988 1.00 93.31 68 PHE A O 1
ATOM 513 N N . ALA A 1 69 ? -4.441 -6.090 7.437 1.00 90.62 69 ALA A N 1
ATOM 514 C CA . ALA A 1 69 ? -4.979 -7.442 7.289 1.00 90.62 69 ALA A CA 1
ATOM 515 C C . ALA A 1 69 ? -4.937 -8.243 8.606 1.00 90.62 69 ALA A C 1
ATOM 517 O O . ALA A 1 69 ? -5.887 -8.954 8.927 1.00 90.62 69 ALA A O 1
ATOM 518 N N . HIS A 1 70 ? -3.873 -8.097 9.405 1.00 90.25 70 HIS A N 1
ATOM 519 C CA . HIS A 1 70 ? -3.692 -8.858 10.649 1.00 90.25 70 HIS A CA 1
ATOM 520 C C . HIS A 1 70 ? -4.345 -8.250 11.893 1.00 90.25 70 HIS A C 1
ATOM 522 O O . HIS A 1 70 ? -4.562 -8.961 12.873 1.00 90.25 70 HIS A O 1
ATOM 528 N N . GLY A 1 71 ? -4.593 -6.942 11.930 1.00 87.12 71 GLY A N 1
ATOM 529 C CA . GLY A 1 71 ? -5.098 -6.299 13.149 1.00 87.12 71 GLY A CA 1
ATOM 530 C C . GLY A 1 71 ? -5.911 -5.032 12.928 1.00 87.12 71 GLY A C 1
ATOM 531 O O . GLY A 1 71 ? -6.170 -4.300 13.884 1.00 87.12 71 GLY A O 1
ATOM 532 N N . GLY A 1 72 ? -6.308 -4.763 11.684 1.00 89.62 72 GLY A N 1
ATOM 533 C CA . GLY A 1 72 ? -7.083 -3.592 11.303 1.00 89.62 72 GLY A CA 1
ATOM 534 C C . GLY A 1 72 ? -6.396 -2.274 11.661 1.00 89.62 72 GLY A C 1
ATOM 535 O O . GLY A 1 72 ? -5.172 -2.171 11.754 1.00 89.62 72 GLY A O 1
ATOM 536 N N . VAL A 1 73 ? -7.220 -1.252 11.899 1.00 89.94 73 VAL A N 1
ATOM 537 C CA . VAL A 1 73 ? -6.792 0.128 12.186 1.00 89.94 73 VAL A CA 1
ATOM 538 C C . VAL A 1 73 ? -5.815 0.219 13.361 1.00 89.94 73 VAL A C 1
ATOM 540 O O . VAL A 1 73 ? -4.853 0.981 13.300 1.00 89.94 73 VAL A O 1
ATOM 543 N N . GLU A 1 74 ? -6.025 -0.563 14.420 1.00 90.62 74 GLU A N 1
ATOM 544 C CA . GLU A 1 74 ? -5.182 -0.511 15.620 1.00 90.62 74 GLU A CA 1
ATOM 545 C C . GLU A 1 74 ? -3.742 -0.930 15.315 1.00 90.62 74 GLU A C 1
ATOM 547 O O . GLU A 1 74 ? -2.788 -0.283 15.743 1.00 90.62 74 GLU A O 1
ATOM 552 N N . ARG A 1 75 ? -3.568 -1.985 14.517 1.00 92.38 75 ARG A N 1
ATOM 553 C CA . ARG A 1 75 ? -2.234 -2.464 14.151 1.00 92.38 75 ARG A CA 1
ATOM 554 C C . ARG A 1 75 ? -1.557 -1.545 13.139 1.00 92.38 75 ARG A C 1
ATOM 556 O O . ARG A 1 75 ? -0.354 -1.328 13.248 1.00 92.38 75 ARG A O 1
ATOM 563 N N . VAL A 1 76 ? -2.322 -0.915 12.244 1.00 92.12 76 VAL A N 1
ATOM 564 C CA . VAL A 1 76 ? -1.813 0.161 11.375 1.00 92.12 76 VAL A CA 1
ATOM 565 C C . VAL A 1 76 ? -1.312 1.356 12.194 1.00 92.12 76 VAL A C 1
ATOM 567 O O . VAL A 1 76 ? -0.251 1.906 11.912 1.00 92.12 76 VAL A O 1
ATOM 570 N N . ARG A 1 77 ? -1.999 1.733 13.277 1.00 89.94 77 ARG A N 1
ATOM 571 C CA . ARG A 1 77 ? -1.542 2.808 14.179 1.00 89.94 77 ARG A CA 1
ATOM 572 C C . ARG A 1 77 ? -0.252 2.480 14.936 1.00 89.94 77 ARG A C 1
ATOM 574 O O . ARG A 1 77 ? 0.379 3.403 15.447 1.00 89.94 77 ARG A O 1
ATOM 581 N N . ARG A 1 78 ? 0.166 1.215 14.969 1.00 92.94 78 ARG A N 1
ATOM 582 C CA . ARG A 1 78 ? 1.412 0.755 15.602 1.00 92.94 78 ARG A CA 1
ATOM 583 C C . ARG A 1 78 ? 2.541 0.486 14.608 1.00 92.94 78 ARG A C 1
ATOM 585 O O . ARG A 1 78 ? 3.622 0.084 15.026 1.00 92.94 78 ARG A O 1
ATOM 592 N N . THR A 1 79 ? 2.319 0.689 13.307 1.00 93.81 79 THR A N 1
ATOM 593 C CA . THR A 1 79 ? 3.404 0.600 12.320 1.00 93.81 79 THR A CA 1
ATOM 594 C C . THR A 1 79 ? 4.479 1.640 12.616 1.00 93.81 79 THR A C 1
ATOM 596 O O . THR A 1 79 ? 4.179 2.747 13.072 1.00 93.81 79 THR A O 1
ATOM 599 N N . SER A 1 80 ? 5.738 1.285 12.355 1.00 95.00 80 SER A N 1
ATOM 600 C CA . SER A 1 80 ? 6.867 2.185 12.570 1.00 95.00 80 SER A CA 1
ATOM 601 C C . SER A 1 80 ? 6.783 3.418 11.665 1.00 95.00 80 SER A C 1
ATOM 603 O O . SER A 1 80 ? 6.226 3.374 10.564 1.00 95.00 80 SER A O 1
ATOM 605 N N . TRP A 1 81 ? 7.389 4.524 12.107 1.00 93.69 81 TRP A N 1
ATOM 606 C CA . TRP A 1 81 ? 7.485 5.747 11.304 1.00 93.69 81 TRP A CA 1
ATOM 607 C C . TRP A 1 81 ? 8.125 5.502 9.934 1.00 93.69 81 TRP A C 1
ATOM 609 O O . TRP A 1 81 ? 7.655 6.058 8.946 1.00 93.69 81 TRP A O 1
ATOM 619 N N . GLY A 1 82 ? 9.115 4.607 9.851 1.00 92.12 82 GLY A N 1
ATOM 620 C CA . GLY A 1 82 ? 9.741 4.225 8.584 1.00 92.12 82 GLY A CA 1
ATOM 621 C C . GLY A 1 82 ? 8.746 3.657 7.567 1.00 92.12 82 GLY A C 1
ATOM 622 O O . GLY A 1 82 ? 8.747 4.089 6.420 1.00 92.12 82 GLY A O 1
ATOM 623 N N . VAL A 1 83 ? 7.837 2.766 7.985 1.00 91.62 83 VAL A N 1
ATOM 624 C CA . VAL A 1 83 ? 6.796 2.199 7.102 1.00 91.62 83 VAL A CA 1
ATOM 625 C C . VAL A 1 83 ? 5.839 3.283 6.601 1.00 91.62 83 VAL A C 1
ATOM 627 O O . VAL A 1 83 ? 5.433 3.271 5.442 1.00 91.62 83 VAL A O 1
ATOM 630 N N . ARG A 1 84 ? 5.503 4.256 7.453 1.00 92.25 84 ARG A N 1
ATOM 631 C CA . ARG A 1 84 ? 4.597 5.359 7.095 1.00 92.25 84 ARG A CA 1
ATOM 632 C C . ARG A 1 84 ? 5.225 6.329 6.111 1.00 92.25 84 ARG A C 1
ATOM 634 O O . ARG A 1 84 ? 4.580 6.694 5.135 1.00 92.25 84 ARG A O 1
ATOM 641 N N . ILE A 1 85 ? 6.471 6.726 6.365 1.00 92.81 85 ILE A N 1
ATOM 642 C CA . ILE A 1 85 ? 7.234 7.600 5.470 1.00 92.81 85 ILE A CA 1
ATOM 643 C C . ILE A 1 85 ? 7.402 6.907 4.119 1.00 92.81 85 ILE A C 1
ATOM 645 O O . ILE A 1 85 ? 7.111 7.502 3.089 1.00 92.81 85 ILE A O 1
ATOM 649 N N . ALA A 1 86 ? 7.777 5.628 4.127 1.00 90.44 86 ALA A N 1
ATOM 650 C CA . ALA A 1 86 ? 7.891 4.818 2.924 1.00 90.44 86 ALA A CA 1
ATOM 651 C C . ALA A 1 86 ? 6.573 4.775 2.126 1.00 90.44 86 ALA A C 1
ATOM 653 O O . ALA A 1 86 ? 6.572 5.021 0.922 1.00 90.44 86 ALA A O 1
ATOM 654 N N . ALA A 1 87 ? 5.433 4.564 2.795 1.00 89.00 87 ALA A N 1
ATOM 655 C CA . ALA A 1 87 ? 4.124 4.569 2.143 1.00 89.00 87 ALA A CA 1
ATOM 656 C C . ALA A 1 87 ? 3.782 5.952 1.562 1.00 89.00 87 ALA A C 1
ATOM 658 O O . ALA A 1 87 ? 3.302 6.041 0.435 1.00 89.00 87 ALA A O 1
ATOM 659 N N . ALA A 1 88 ? 4.074 7.033 2.293 1.00 89.44 88 ALA A N 1
ATOM 660 C CA . ALA A 1 88 ? 3.860 8.402 1.827 1.00 89.44 88 ALA A CA 1
ATOM 661 C C . ALA A 1 88 ? 4.714 8.733 0.592 1.00 89.44 88 ALA A C 1
ATOM 663 O O . ALA A 1 88 ? 4.205 9.320 -0.360 1.00 89.44 88 ALA A O 1
ATOM 664 N N . VAL A 1 89 ? 5.978 8.301 0.568 1.00 87.62 89 VAL A N 1
ATOM 665 C CA . VAL A 1 89 ? 6.855 8.419 -0.607 1.00 87.62 89 VAL A CA 1
ATOM 666 C C . VAL A 1 89 ? 6.253 7.683 -1.805 1.00 87.62 89 VAL A C 1
ATOM 668 O O . VAL A 1 89 ? 6.176 8.253 -2.892 1.00 87.62 89 VAL A O 1
ATOM 671 N N . GLY A 1 90 ? 5.753 6.459 -1.608 1.00 85.12 90 GLY A N 1
ATOM 672 C CA . GLY A 1 90 ? 5.072 5.697 -2.660 1.00 85.12 90 GLY A CA 1
ATOM 673 C C . GLY A 1 90 ? 3.828 6.403 -3.212 1.00 85.12 90 GLY A C 1
ATOM 674 O O . GLY A 1 90 ? 3.633 6.451 -4.429 1.00 85.12 90 GLY A O 1
ATOM 675 N N . VAL A 1 91 ? 3.018 7.009 -2.338 1.00 86.56 91 VAL A N 1
ATOM 676 C CA . VAL A 1 91 ? 1.846 7.807 -2.737 1.00 86.56 91 VAL A CA 1
ATOM 677 C C . VAL A 1 91 ? 2.267 9.030 -3.546 1.00 86.56 91 VAL A C 1
ATOM 679 O O . VAL A 1 91 ? 1.722 9.255 -4.623 1.00 86.56 91 VAL A O 1
ATOM 682 N N . LEU A 1 92 ? 3.250 9.797 -3.067 1.00 86.38 92 LEU A N 1
ATOM 683 C CA . LEU A 1 92 ? 3.734 10.992 -3.761 1.00 86.38 92 LEU A CA 1
ATOM 684 C C . LEU A 1 92 ? 4.266 10.655 -5.153 1.00 86.38 92 LEU A C 1
ATOM 686 O O . LEU A 1 92 ? 3.884 11.310 -6.115 1.00 86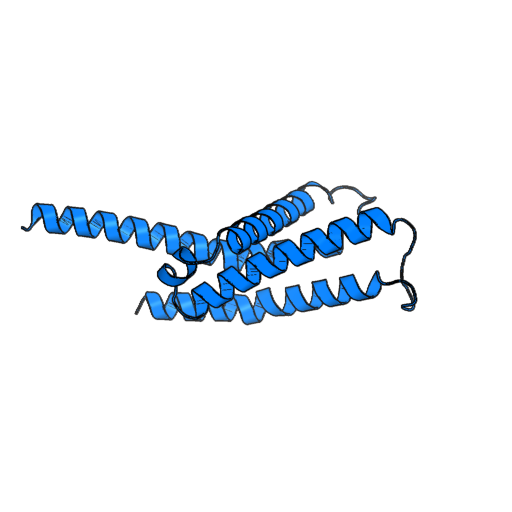.38 92 LEU A O 1
ATOM 690 N N . MET A 1 93 ? 5.060 9.591 -5.286 1.00 78.31 93 MET A N 1
ATOM 691 C CA . MET A 1 93 ? 5.544 9.121 -6.588 1.00 78.31 93 MET A CA 1
ATOM 692 C C . MET A 1 93 ? 4.401 8.723 -7.527 1.00 78.31 93 MET A C 1
ATOM 694 O O . MET A 1 93 ? 4.417 9.082 -8.705 1.00 78.31 93 MET A O 1
ATOM 698 N N . SER A 1 94 ? 3.386 8.030 -7.002 1.00 79.69 94 SER A N 1
ATOM 699 C CA . SER A 1 94 ? 2.204 7.621 -7.775 1.00 79.69 94 SER A CA 1
ATOM 700 C C . SER A 1 94 ? 1.332 8.808 -8.198 1.00 79.69 94 SER A C 1
ATOM 702 O O . SER A 1 94 ? 0.634 8.729 -9.201 1.00 79.69 94 SER A O 1
ATOM 704 N N . LEU A 1 95 ? 1.344 9.913 -7.447 1.00 79.88 95 LEU A N 1
ATOM 705 C CA . LEU A 1 95 ? 0.655 11.149 -7.825 1.00 79.88 95 LEU A CA 1
ATOM 706 C C . LEU A 1 95 ? 1.471 11.959 -8.833 1.00 79.88 95 LEU A C 1
ATOM 708 O O . LEU A 1 95 ? 0.924 12.435 -9.825 1.00 79.88 95 LEU A O 1
ATOM 712 N N . SER A 1 96 ? 2.782 12.089 -8.611 1.00 74.25 96 SER A N 1
ATOM 713 C CA . SER A 1 96 ? 3.692 12.740 -9.552 1.00 74.25 96 SER A CA 1
ATOM 714 C C . SER A 1 96 ? 3.620 12.072 -10.923 1.00 74.25 96 SER A C 1
ATOM 716 O O . SER A 1 96 ? 3.547 12.768 -11.929 1.00 74.25 96 SER A O 1
ATOM 718 N N . SER A 1 97 ? 3.543 10.742 -10.991 1.00 69.50 97 SER A N 1
ATOM 719 C CA . SER A 1 97 ? 3.369 10.048 -12.266 1.00 69.50 97 SER A CA 1
ATOM 720 C C . SER A 1 97 ? 2.089 10.473 -12.981 1.00 69.50 97 SER A C 1
ATOM 722 O O . SER A 1 97 ? 2.160 10.954 -14.102 1.00 69.50 97 SER A O 1
ATOM 724 N N . VAL A 1 98 ? 0.928 10.449 -12.331 1.00 69.94 98 VAL A N 1
ATOM 725 C CA . VAL A 1 98 ? -0.331 10.898 -12.957 1.00 69.94 98 VAL A CA 1
ATOM 726 C C . VAL A 1 98 ? -0.218 12.314 -13.548 1.00 69.94 98 VAL A C 1
ATOM 728 O O . VAL A 1 98 ? -0.807 12.593 -14.594 1.00 69.94 98 VAL A O 1
ATOM 731 N N . LEU A 1 99 ? 0.575 13.193 -12.928 1.00 70.62 99 LEU A N 1
ATOM 732 C CA . LEU A 1 99 ? 0.819 14.550 -13.417 1.00 70.62 99 LEU A CA 1
ATOM 733 C C . LEU A 1 99 ? 1.795 14.612 -14.610 1.00 70.62 99 LEU A C 1
ATOM 735 O O . LEU A 1 99 ? 1.584 15.423 -15.510 1.00 70.62 99 LEU A O 1
ATOM 739 N N . TYR A 1 100 ? 2.839 13.776 -14.645 1.00 64.44 100 TYR A N 1
ATOM 740 C CA . TYR A 1 100 ? 3.970 13.935 -15.573 1.00 64.44 100 TYR A CA 1
ATOM 741 C C . TYR A 1 100 ? 3.862 13.217 -16.926 1.00 64.44 100 TYR A C 1
ATOM 743 O O . TYR A 1 100 ? 4.463 13.679 -17.892 1.00 64.44 100 TYR A O 1
ATOM 751 N N . GLY A 1 101 ? 3.111 12.130 -17.079 1.00 59.50 101 GLY A N 1
ATOM 752 C CA . GLY A 1 101 ? 3.057 11.408 -18.378 1.00 59.50 101 GLY A CA 1
ATOM 753 C C . GLY A 1 101 ? 1.824 11.704 -19.171 1.00 59.50 101 GLY A C 1
ATOM 754 O O . GLY A 1 101 ? 1.304 10.871 -19.903 1.00 59.50 101 GLY A O 1
ATOM 755 N N . ARG A 1 102 ? 1.447 12.972 -19.098 1.00 59.31 102 ARG A N 1
ATOM 756 C CA . ARG A 1 102 ? 0.930 13.652 -20.275 1.00 59.31 102 ARG A CA 1
ATOM 757 C C . ARG A 1 102 ? 2.047 14.094 -21.233 1.00 59.31 102 ARG A C 1
ATOM 759 O O . ARG A 1 102 ? 1.739 14.680 -22.262 1.00 59.31 102 ARG A O 1
ATOM 766 N N . SER A 1 103 ? 3.320 13.824 -20.916 1.00 55.62 103 SER A N 1
ATOM 767 C CA . SER A 1 103 ? 4.454 14.122 -21.793 1.00 55.62 103 SER A CA 1
ATOM 768 C C . SER A 1 103 ? 4.757 12.961 -22.756 1.00 55.62 103 SER A C 1
ATOM 770 O O . SER A 1 103 ? 4.926 11.832 -22.295 1.00 55.62 103 SER A O 1
ATOM 772 N N . PRO A 1 104 ? 4.904 13.215 -24.071 1.00 54.22 104 PRO A N 1
ATOM 773 C CA . PRO A 1 104 ? 5.233 12.196 -25.075 1.00 54.22 104 PRO A CA 1
ATOM 774 C C . PRO A 1 104 ? 6.643 11.590 -24.939 1.00 54.22 104 PRO A C 1
ATOM 776 O O . PRO A 1 104 ? 6.969 10.666 -25.667 1.00 54.22 104 PRO A O 1
ATOM 779 N N . GLN A 1 105 ? 7.476 12.082 -24.015 1.00 54.62 105 GLN A N 1
ATOM 780 C CA . GLN A 1 105 ? 8.826 11.562 -23.726 1.00 54.62 105 GLN A CA 1
ATOM 781 C C . GLN A 1 105 ? 8.855 10.600 -22.520 1.00 54.62 105 GLN A C 1
ATOM 783 O O . GLN A 1 105 ? 9.919 10.208 -22.038 1.00 54.62 105 GLN A O 1
ATOM 788 N N . ALA A 1 106 ? 7.692 10.249 -21.969 1.00 54.66 106 ALA A N 1
ATOM 789 C CA . ALA A 1 106 ? 7.564 9.472 -20.742 1.00 54.66 106 ALA A CA 1
ATOM 790 C C . ALA A 1 106 ? 7.659 7.949 -21.007 1.00 54.66 106 ALA A C 1
ATOM 792 O O . ALA A 1 106 ? 6.744 7.195 -20.701 1.00 54.66 106 ALA A O 1
ATOM 793 N N . ASP A 1 107 ? 8.766 7.473 -21.581 1.00 56.62 107 ASP A N 1
ATOM 794 C CA . ASP A 1 107 ? 8.820 6.134 -22.204 1.00 56.62 107 ASP A CA 1
ATOM 795 C C . ASP A 1 107 ? 9.031 4.931 -21.256 1.00 56.62 107 ASP A C 1
ATOM 797 O O . ASP A 1 107 ? 8.801 3.792 -21.650 1.00 56.62 107 ASP A O 1
ATOM 801 N N . ALA A 1 108 ? 9.453 5.111 -19.997 1.00 51.03 108 ALA A N 1
ATOM 802 C CA . ALA A 1 108 ? 9.702 3.958 -19.099 1.00 51.03 108 ALA A CA 1
ATOM 803 C C . ALA A 1 108 ? 9.464 4.237 -17.608 1.00 51.03 108 ALA A C 1
ATOM 805 O O . ALA A 1 108 ? 8.879 3.419 -16.898 1.00 51.03 108 ALA A O 1
ATOM 806 N N . PHE A 1 109 ? 9.841 5.428 -17.133 1.00 49.47 109 PHE A N 1
ATOM 807 C CA . PHE A 1 109 ? 9.506 5.898 -15.779 1.00 49.47 109 PHE A CA 1
ATOM 808 C C . PHE A 1 109 ? 7.998 5.996 -15.562 1.00 49.47 109 PHE A C 1
ATOM 810 O O . PHE A 1 109 ? 7.505 5.847 -14.445 1.00 49.47 109 PHE A O 1
ATOM 817 N N . PHE A 1 110 ? 7.272 6.207 -16.656 1.00 52.97 110 PHE A N 1
ATOM 818 C CA . PHE A 1 110 ? 5.832 6.293 -16.658 1.00 52.97 110 PHE A CA 1
ATOM 819 C C . PHE A 1 110 ? 5.157 4.961 -16.391 1.00 52.97 110 PHE A C 1
ATOM 821 O O . PHE A 1 110 ? 4.283 4.894 -15.541 1.00 52.97 110 PHE A O 1
ATOM 828 N N . ALA A 1 111 ? 5.618 3.882 -17.020 1.00 53.53 111 ALA A N 1
ATOM 829 C CA . ALA A 1 111 ? 5.037 2.556 -16.833 1.00 53.53 111 ALA A CA 1
ATOM 830 C C . ALA A 1 111 ? 5.178 2.062 -15.380 1.00 53.53 111 ALA A C 1
ATOM 832 O O . ALA A 1 111 ? 4.215 1.570 -14.792 1.00 53.53 111 ALA A O 1
ATOM 833 N N . ILE A 1 112 ? 6.348 2.270 -14.765 1.00 52.12 112 ILE A N 1
ATOM 834 C CA . ILE A 1 112 ? 6.600 1.868 -13.372 1.00 52.12 112 ILE A CA 1
ATOM 835 C C . ILE A 1 112 ? 5.781 2.732 -12.405 1.00 52.12 112 ILE A C 1
ATOM 837 O O . ILE A 1 112 ? 5.185 2.214 -11.464 1.00 52.12 112 ILE A O 1
ATOM 841 N N . ALA A 1 113 ? 5.678 4.039 -12.643 1.00 52.34 113 ALA A N 1
ATOM 842 C CA . ALA A 1 113 ? 5.005 4.941 -11.717 1.00 52.34 113 ALA A CA 1
ATOM 843 C C . ALA A 1 113 ? 3.471 5.022 -11.917 1.00 52.34 113 ALA A C 1
ATOM 845 O O . ALA A 1 113 ? 2.756 5.325 -10.963 1.00 52.34 113 ALA A O 1
ATOM 846 N N . PHE A 1 114 ? 2.940 4.696 -13.103 1.00 53.59 114 PHE A N 1
ATOM 847 C CA . PHE A 1 114 ? 1.499 4.508 -13.361 1.00 53.59 114 PHE A CA 1
ATOM 848 C C . PHE A 1 114 ? 1.000 3.171 -12.797 1.00 53.59 114 PHE A C 1
ATOM 850 O O . PHE A 1 114 ? -0.140 3.064 -12.349 1.00 53.59 114 PHE A O 1
ATOM 857 N N . SER A 1 115 ? 1.882 2.164 -12.726 1.00 57.62 115 SER A N 1
ATOM 858 C CA . SER A 1 115 ? 1.587 0.924 -12.005 1.00 57.62 115 SER A CA 1
ATOM 859 C C . SER A 1 115 ? 1.382 1.169 -10.503 1.00 57.62 115 SER A C 1
ATOM 861 O O . SER A 1 115 ? 0.636 0.446 -9.873 1.00 57.62 115 SER A O 1
ATOM 863 N N . GLY A 1 116 ? 1.928 2.233 -9.906 1.00 64.56 116 GLY A N 1
ATOM 864 C CA . GLY A 1 116 ? 1.666 2.562 -8.498 1.00 64.56 116 GLY A CA 1
ATOM 865 C C . GLY A 1 116 ? 0.253 3.095 -8.222 1.00 64.56 116 GLY A C 1
ATOM 866 O O . GLY A 1 116 ? -0.257 2.949 -7.112 1.00 64.56 116 GLY A O 1
ATOM 867 N N . THR A 1 117 ? -0.421 3.684 -9.216 1.00 72.94 117 THR A N 1
ATOM 868 C CA . THR A 1 117 ? -1.706 4.380 -9.027 1.00 72.94 117 THR A CA 1
ATOM 869 C C . THR A 1 117 ? -2.832 3.467 -8.523 1.00 72.94 117 THR A C 1
ATOM 871 O O . THR A 1 117 ? -3.530 3.863 -7.590 1.00 72.94 117 THR A O 1
ATOM 874 N N . PRO A 1 118 ? -3.005 2.227 -9.019 1.00 76.88 118 PRO A N 1
ATOM 875 C CA . PRO A 1 118 ? -3.975 1.297 -8.444 1.00 76.88 118 PRO A CA 1
ATOM 876 C C . PRO A 1 118 ? -3.678 0.908 -6.986 1.00 76.88 118 PRO A C 1
ATOM 878 O O . PRO A 1 118 ? -4.607 0.603 -6.240 1.00 76.88 118 PRO A O 1
ATOM 881 N N . LEU A 1 119 ? -2.417 0.980 -6.534 1.00 80.69 119 LEU A N 1
ATOM 882 C CA . LEU A 1 119 ? -2.049 0.737 -5.128 1.00 80.69 119 LEU A CA 1
ATOM 883 C C . LEU A 1 119 ? -2.541 1.850 -4.188 1.00 80.69 119 LEU A C 1
ATOM 885 O O . LEU A 1 119 ? -2.571 1.662 -2.969 1.00 80.69 119 LEU A O 1
ATOM 889 N N . LEU A 1 120 ? -2.988 2.987 -4.732 1.00 84.81 120 LEU A N 1
ATOM 890 C CA . LEU A 1 120 ? -3.672 4.019 -3.956 1.00 84.81 120 LEU A CA 1
ATOM 891 C C . LEU A 1 120 ? -5.047 3.552 -3.471 1.00 84.81 120 LEU A C 1
ATOM 893 O O . LEU A 1 120 ? -5.502 4.052 -2.447 1.00 84.81 120 LEU A O 1
ATOM 897 N N . ILE A 1 121 ? -5.692 2.591 -4.146 1.00 87.19 121 ILE A N 1
ATOM 898 C CA . ILE A 1 121 ? -7.027 2.105 -3.768 1.00 87.19 121 ILE A CA 1
ATOM 899 C C . ILE A 1 121 ? -6.988 1.413 -2.390 1.00 87.19 121 ILE A C 1
ATOM 901 O O . ILE A 1 121 ? -7.665 1.906 -1.483 1.00 87.19 121 ILE A O 1
ATOM 905 N N . PRO A 1 122 ? -6.146 0.383 -2.146 1.00 86.69 122 PRO A N 1
ATOM 906 C CA . PRO A 1 122 ? -6.051 -0.220 -0.815 1.00 86.69 122 PRO A CA 1
ATOM 907 C C . PRO A 1 122 ? -5.577 0.770 0.260 1.00 86.69 122 PRO A C 1
ATOM 909 O O . PRO A 1 122 ? -6.034 0.728 1.403 1.00 86.69 122 PRO A O 1
ATOM 912 N N . LEU A 1 123 ? -4.681 1.707 -0.076 1.00 89.06 123 LEU A N 1
ATOM 913 C CA . LEU A 1 123 ? -4.238 2.730 0.880 1.00 89.06 123 LEU A CA 1
ATOM 914 C C . LEU A 1 123 ? -5.363 3.702 1.252 1.00 89.06 123 LEU A C 1
ATOM 916 O O . LEU A 1 123 ? -5.514 4.046 2.427 1.00 89.06 123 LEU A O 1
ATOM 920 N N . ALA A 1 124 ? -6.178 4.111 0.279 1.00 91.56 124 ALA A N 1
ATOM 921 C CA . ALA A 1 124 ? -7.355 4.934 0.511 1.00 91.56 124 ALA A CA 1
ATOM 922 C C . ALA A 1 124 ? -8.386 4.190 1.369 1.00 91.56 124 ALA A C 1
ATOM 924 O O . ALA A 1 124 ? -8.933 4.782 2.298 1.00 91.56 124 ALA A O 1
ATOM 925 N N . HIS A 1 125 ? -8.586 2.886 1.146 1.00 93.00 125 HIS A N 1
ATOM 926 C CA . HIS A 1 125 ? -9.438 2.052 1.996 1.00 93.00 125 HIS A CA 1
ATOM 927 C C . HIS A 1 125 ? -8.975 2.094 3.460 1.00 93.00 125 HIS A C 1
ATOM 929 O O . HIS A 1 125 ? -9.773 2.372 4.364 1.00 93.00 125 HIS A O 1
ATOM 935 N N . ILE A 1 126 ? -7.678 1.870 3.712 1.00 91.75 126 ILE A N 1
ATOM 936 C CA . ILE A 1 126 ? -7.100 1.941 5.063 1.00 91.75 126 ILE A CA 1
ATOM 937 C C . ILE A 1 126 ? -7.347 3.324 5.677 1.00 91.75 126 ILE A C 1
ATOM 939 O O . ILE A 1 126 ? -7.769 3.414 6.833 1.00 91.75 126 ILE A O 1
ATOM 943 N N . LEU A 1 127 ? -7.119 4.398 4.914 1.00 93.19 127 LEU A N 1
ATOM 944 C CA . LEU A 1 127 ? -7.325 5.770 5.375 1.00 93.19 127 LEU A CA 1
ATOM 945 C C . LEU A 1 127 ? -8.785 6.031 5.760 1.00 93.19 127 LEU A C 1
ATOM 947 O O . LEU A 1 127 ? -9.043 6.542 6.851 1.00 93.19 127 LEU A O 1
ATOM 951 N N . VAL A 1 128 ? -9.737 5.629 4.916 1.00 93.62 128 VAL A N 1
ATOM 952 C CA . VAL A 1 128 ? -11.173 5.738 5.204 1.00 93.62 128 VAL A CA 1
ATOM 953 C C . VAL A 1 128 ? -11.503 4.987 6.491 1.00 93.62 128 VAL A C 1
ATOM 955 O O . VAL A 1 128 ? -12.113 5.561 7.389 1.00 93.62 128 VAL A O 1
ATOM 958 N N . CYS A 1 129 ? -11.012 3.755 6.656 1.00 92.25 129 CYS A N 1
ATOM 959 C CA . CYS A 1 129 ? -11.219 2.989 7.885 1.00 92.25 129 CYS A CA 1
ATOM 960 C C . CYS A 1 129 ? -10.651 3.686 9.130 1.00 92.25 129 CYS A C 1
ATOM 962 O O . CYS A 1 129 ? -11.286 3.654 10.184 1.00 92.25 129 CYS A O 1
ATOM 964 N N . ILE A 1 130 ? -9.482 4.328 9.031 1.00 91.12 130 ILE A N 1
ATOM 965 C CA . ILE A 1 130 ? -8.887 5.095 10.135 1.00 91.12 130 ILE A CA 1
ATOM 966 C C . ILE A 1 130 ? -9.774 6.288 10.510 1.00 91.12 130 ILE A C 1
ATOM 968 O O . ILE A 1 130 ? -10.028 6.506 11.698 1.00 91.12 130 ILE A O 1
ATOM 972 N N . VAL A 1 131 ? -10.233 7.051 9.514 1.00 92.94 131 VAL A N 1
ATOM 973 C CA . VAL A 1 131 ? -11.073 8.241 9.714 1.00 92.94 131 VAL A CA 1
ATOM 974 C C . VAL A 1 131 ? -12.428 7.849 10.302 1.00 92.94 131 VAL A C 1
ATOM 976 O O . VAL A 1 131 ? -12.864 8.447 11.285 1.00 92.94 131 VAL A O 1
ATOM 979 N N . THR A 1 132 ? -13.066 6.802 9.771 1.00 90.94 132 THR A N 1
ATOM 980 C CA . THR A 1 132 ? -14.342 6.303 10.293 1.00 90.94 132 THR A CA 1
ATOM 981 C C . THR A 1 132 ? -14.198 5.746 11.711 1.00 90.94 132 THR A C 1
ATOM 983 O O . THR A 1 132 ? -15.044 6.036 12.553 1.00 90.94 132 THR A O 1
ATOM 986 N N . ASP A 1 133 ? -13.129 4.998 12.025 1.00 90.31 133 ASP A N 1
ATOM 987 C CA . ASP A 1 133 ? -12.886 4.505 13.394 1.00 90.31 133 ASP A CA 1
ATOM 988 C C . ASP A 1 133 ? -12.729 5.667 14.382 1.00 90.31 133 ASP A C 1
ATOM 990 O O . ASP A 1 133 ? -13.313 5.629 15.464 1.00 90.31 133 ASP A O 1
ATOM 994 N N . LYS A 1 134 ? -12.010 6.730 13.991 1.00 90.50 134 LYS A N 1
ATOM 995 C CA . LYS A 1 134 ? -11.850 7.936 14.813 1.00 90.50 134 LYS A CA 1
ATOM 996 C C . LYS A 1 134 ? -13.200 8.607 15.093 1.00 90.50 134 LYS A C 1
ATOM 998 O O . LYS A 1 134 ? -13.549 8.786 16.255 1.00 90.50 134 LYS A O 1
ATOM 1003 N N . ALA A 1 135 ? -13.983 8.888 14.051 1.00 90.69 135 ALA A N 1
ATOM 1004 C CA . ALA A 1 135 ? -15.284 9.545 14.190 1.00 90.69 135 ALA A CA 1
ATOM 1005 C C . ALA A 1 135 ? -16.267 8.731 15.053 1.00 90.69 135 ALA A C 1
ATOM 1007 O O . ALA A 1 135 ? -17.049 9.285 15.823 1.00 90.69 135 ALA A O 1
ATOM 1008 N N . MET A 1 136 ? -16.229 7.398 14.954 1.00 89.06 136 MET A N 1
ATOM 1009 C CA . MET A 1 136 ? -17.081 6.526 15.765 1.00 89.06 136 MET A CA 1
ATOM 1010 C C . MET A 1 136 ? -16.665 6.482 17.239 1.00 89.06 136 MET A C 1
ATOM 1012 O O . MET A 1 136 ? -17.534 6.288 18.087 1.00 89.06 136 MET A O 1
ATOM 1016 N N . ARG A 1 137 ? -15.373 6.641 17.559 1.00 88.88 137 ARG A N 1
ATOM 1017 C CA . ARG A 1 137 ? -14.898 6.744 18.951 1.00 88.88 137 ARG A CA 1
ATOM 1018 C C . ARG A 1 137 ? -15.354 8.050 19.592 1.00 88.88 137 ARG A C 1
ATOM 1020 O O . ARG A 1 137 ? -15.988 7.997 20.636 1.00 88.88 137 ARG A O 1
ATOM 1027 N N . GLU A 1 138 ? -15.156 9.175 18.907 1.00 92.31 138 GLU A N 1
ATOM 1028 C CA . GLU A 1 138 ? -15.586 10.499 19.384 1.00 92.31 138 GLU A CA 1
ATOM 1029 C C . GLU A 1 138 ? -17.099 10.533 19.667 1.00 92.31 138 GLU A C 1
ATOM 1031 O O . GLU A 1 138 ? -17.538 11.016 20.708 1.00 92.31 138 GLU A O 1
ATOM 1036 N N . ARG A 1 139 ? -17.915 9.929 18.790 1.00 91.06 139 ARG A N 1
ATOM 1037 C CA . ARG A 1 139 ? -19.370 9.811 19.006 1.00 91.06 139 ARG A CA 1
ATOM 1038 C C . ARG A 1 139 ? -19.749 8.944 20.208 1.00 91.06 139 ARG A C 1
ATOM 1040 O O . ARG A 1 139 ? -20.786 9.187 20.818 1.00 91.06 139 ARG A O 1
ATOM 1047 N N . ARG A 1 140 ? -18.968 7.904 20.522 1.00 91.00 140 ARG A N 1
ATOM 1048 C CA . ARG A 1 140 ? -19.212 7.050 21.698 1.00 91.00 140 ARG A CA 1
ATOM 1049 C C . ARG A 1 140 ? -18.887 7.798 22.979 1.00 91.00 140 ARG A C 1
ATOM 1051 O O . ARG A 1 140 ? -19.728 7.829 23.859 1.00 91.00 140 ARG A O 1
ATOM 1058 N N . GLU A 1 141 ? -17.739 8.466 23.021 1.00 91.94 141 GLU A N 1
ATOM 1059 C CA . GLU A 1 141 ? -17.325 9.287 24.163 1.00 91.94 141 GLU A CA 1
ATOM 1060 C C . GLU A 1 141 ? -18.352 10.391 24.459 1.00 91.94 141 GLU A C 1
ATOM 1062 O O . GLU A 1 141 ? -18.753 10.568 25.605 1.00 91.94 141 GLU A O 1
ATOM 1067 N N . GLN A 1 142 ? -18.862 11.068 23.424 1.00 91.69 142 GLN A N 1
ATOM 1068 C CA . GLN A 1 142 ? -19.937 12.056 23.575 1.00 91.69 142 GLN A CA 1
ATOM 1069 C C . GLN A 1 142 ? -21.243 11.447 24.089 1.00 91.69 142 GLN A C 1
ATOM 1071 O O . GLN A 1 142 ? -21.913 12.049 24.921 1.00 91.69 142 GLN A O 1
ATOM 1076 N N . ARG A 1 143 ? -21.628 10.265 23.594 1.00 90.62 143 ARG A N 1
ATOM 1077 C CA . ARG A 1 143 ? -22.843 9.581 24.048 1.00 90.62 143 ARG A CA 1
ATOM 1078 C C . ARG A 1 143 ? -22.725 9.162 25.510 1.00 90.62 143 ARG A C 1
ATOM 1080 O O . ARG A 1 143 ? -23.651 9.413 26.271 1.00 90.62 143 ARG A O 1
ATOM 1087 N N . ASP A 1 144 ? -21.595 8.575 25.885 1.00 91.19 144 ASP A N 1
ATOM 1088 C CA . ASP A 1 144 ? -21.345 8.097 27.241 1.00 91.19 144 ASP A CA 1
ATOM 1089 C C . ASP A 1 144 ? -21.308 9.272 28.238 1.00 91.19 144 ASP A C 1
ATOM 1091 O O . ASP A 1 144 ? -21.836 9.140 29.336 1.00 91.19 144 ASP A O 1
ATOM 1095 N N . ALA A 1 145 ? -20.810 10.446 27.825 1.00 88.88 145 ALA A N 1
ATOM 1096 C CA . ALA A 1 145 ? -20.836 11.681 28.618 1.00 88.88 145 ALA A CA 1
ATOM 1097 C C . ALA A 1 145 ? -22.236 12.306 28.802 1.00 88.88 145 ALA A C 1
ATOM 1099 O O . ALA A 1 145 ? -22.417 13.134 29.689 1.00 88.88 145 ALA A O 1
ATOM 1100 N N . VAL A 1 146 ? -23.212 11.959 27.956 1.00 88.75 146 VAL A N 1
ATOM 1101 C CA . VAL A 1 146 ? -24.608 12.427 28.075 1.00 88.75 146 VAL A CA 1
ATOM 1102 C C . VAL A 1 146 ? -25.466 11.437 28.869 1.00 88.75 146 VAL A C 1
ATOM 1104 O O . VAL A 1 146 ? -26.474 11.828 29.451 1.00 88.75 146 VAL A O 1
ATOM 1107 N N . THR A 1 147 ? -25.103 10.151 28.870 1.00 85.12 147 THR A N 1
ATOM 1108 C CA . THR A 1 147 ? -25.871 9.081 29.533 1.00 85.12 147 THR A CA 1
ATOM 1109 C C . THR A 1 147 ? -25.321 8.635 30.889 1.00 85.12 147 THR A C 1
ATOM 1111 O O . THR A 1 147 ? -25.987 7.837 31.548 1.00 85.12 147 THR A O 1
ATOM 1114 N N . GLY A 1 148 ? -24.118 9.074 31.266 1.00 65.31 148 GLY A N 1
ATOM 1115 C CA . GLY A 1 148 ? -23.503 8.847 32.580 1.00 65.31 148 GLY A CA 1
ATOM 1116 C C . GLY A 1 148 ? -23.682 10.044 33.498 1.00 65.31 148 GLY A C 1
ATOM 1117 O O . GLY A 1 148 ? -23.843 9.802 34.712 1.00 65.31 148 GLY A O 1
#

Solvent-accessible surface area (backbone atoms only — not comparable to full-atom values): 7988 Å² total; per-residue (Å²): 111,69,70,61,51,54,46,52,54,48,51,48,41,37,63,74,42,40,47,56,36,51,51,51,38,52,54,56,53,54,47,60,38,88,89,42,94,86,39,71,69,93,51,58,70,64,52,50,52,53,50,53,50,47,51,41,10,50,52,8,46,50,51,47,50,53,28,32,72,76,50,34,62,68,37,40,72,65,54,55,68,66,38,54,53,23,28,49,51,27,49,50,48,19,51,51,29,71,68,55,59,80,41,96,81,48,84,55,72,34,60,54,24,53,44,40,44,66,52,46,54,59,54,49,51,53,51,52,52,45,53,52,53,51,55,55,47,56,53,46,56,55,48,51,70,73,76,108

Nearest PDB structures (foldseek):
  1vcs-assembly1_A  TM=3.161E-01  e=3.101E+00  Mus musculus

pLDDT: mean 79.92, std 13.38, range [49.47, 95.0]

Sequence (148 aa):
MLKKLNTILFIAELVFIGAPITLLAMFGAVLTVPGVPGANTDYLSIKQLAMLTAFVGLYGFWGMSIAFAHGGVERVRRTSWGVRIAAAVGVLMSLSSVLYGRSPQADAFFAIAFSGTPLLIPLAHILVCIVTDKAMRERREQRDAVTG

Radius of gyration: 18.75 Å; Cα contacts (8 Å, |Δi|>4): 132; chains: 1; bounding box: 48×24×58 Å